Protein AF-A0A7X7VHI7-F1 (afdb_monomer_lite)

Structure (mmCIF, N/CA/C/O backbone):
data_AF-A0A7X7VHI7-F1
#
_entry.id   AF-A0A7X7VHI7-F1
#
loop_
_atom_site.group_PDB
_atom_site.id
_atom_site.type_symbol
_atom_site.label_atom_id
_atom_site.label_alt_id
_atom_site.label_comp_id
_atom_site.label_asym_id
_atom_site.label_entity_id
_atom_site.label_seq_id
_atom_site.pdbx_PDB_ins_code
_atom_site.Cartn_x
_atom_site.Cartn_y
_atom_site.Cartn_z
_atom_site.occupancy
_atom_site.B_iso_or_equiv
_atom_site.auth_seq_id
_atom_site.auth_comp_id
_atom_site.auth_asym_id
_atom_site.auth_atom_id
_atom_site.pdbx_PDB_model_num
ATOM 1 N N . THR A 1 1 ? -6.595 -19.381 -3.200 1.00 59.59 1 THR A N 1
ATOM 2 C CA . THR A 1 1 ? -7.758 -18.624 -3.708 1.00 59.59 1 THR A CA 1
ATOM 3 C C . THR A 1 1 ? -7.347 -17.176 -3.833 1.00 59.59 1 THR A C 1
ATOM 5 O O . THR A 1 1 ? -6.657 -16.706 -2.941 1.00 59.59 1 THR A O 1
ATOM 8 N N . TYR A 1 2 ? -7.664 -16.505 -4.941 1.00 58.66 2 TYR A N 1
ATOM 9 C CA . TYR A 1 2 ? -7.386 -15.074 -5.116 1.00 58.66 2 TYR A CA 1
ATOM 10 C C . TYR A 1 2 ? -8.177 -14.276 -4.069 1.00 58.66 2 TYR A C 1
ATOM 12 O O . TYR A 1 2 ? -9.383 -14.478 -3.956 1.00 58.66 2 TYR A O 1
ATOM 20 N N . ALA A 1 3 ? -7.501 -13.429 -3.287 1.00 69.12 3 ALA A N 1
ATOM 21 C CA . ALA A 1 3 ? -8.122 -12.685 -2.186 1.00 69.12 3 ALA A CA 1
ATOM 22 C C . ALA A 1 3 ? -8.949 -11.470 -2.650 1.00 69.12 3 ALA A C 1
ATOM 24 O O . ALA A 1 3 ? -9.650 -10.876 -1.841 1.00 69.12 3 ALA A O 1
ATOM 25 N N . GLY A 1 4 ? -8.897 -11.118 -3.940 1.00 78.12 4 GLY A N 1
ATOM 26 C CA . GLY A 1 4 ? -9.462 -9.860 -4.424 1.00 78.12 4 GLY A CA 1
ATOM 27 C C . GLY A 1 4 ? -8.507 -8.685 -4.227 1.00 78.12 4 GLY A C 1
ATOM 28 O O . GLY A 1 4 ? -7.535 -8.768 -3.479 1.00 78.12 4 GLY A O 1
ATOM 29 N N . THR A 1 5 ? -8.786 -7.594 -4.929 1.00 80.94 5 THR A N 1
ATOM 30 C CA . THR A 1 5 ? -8.165 -6.290 -4.686 1.00 80.94 5 THR A CA 1
ATOM 31 C C . THR A 1 5 ? -9.149 -5.443 -3.893 1.00 80.94 5 THR A C 1
ATOM 33 O O . THR A 1 5 ? -10.298 -5.310 -4.315 1.00 80.94 5 THR A O 1
ATOM 36 N N . THR A 1 6 ? -8.702 -4.885 -2.767 1.00 89.69 6 THR A N 1
ATOM 37 C CA . THR A 1 6 ? -9.545 -4.059 -1.885 1.00 89.69 6 THR A CA 1
ATOM 38 C C . THR A 1 6 ? -9.473 -2.586 -2.276 1.00 89.69 6 THR A C 1
ATOM 40 O O . THR A 1 6 ? -10.501 -1.923 -2.357 1.00 89.69 6 THR A O 1
ATOM 43 N N . ALA A 1 7 ? -8.272 -2.089 -2.583 1.00 93.44 7 ALA A N 1
ATOM 44 C CA . ALA A 1 7 ? -8.039 -0.698 -2.956 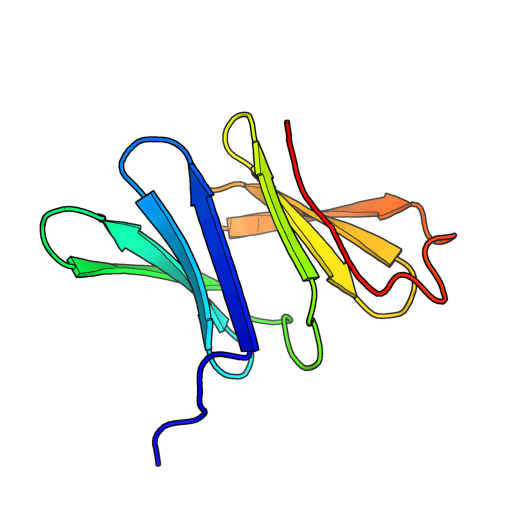1.00 93.44 7 ALA A CA 1
ATOM 45 C C . ALA A 1 7 ? -6.848 -0.579 -3.919 1.00 93.44 7 ALA A C 1
ATOM 47 O O . ALA A 1 7 ? -5.931 -1.407 -3.891 1.00 93.44 7 ALA A O 1
ATOM 48 N N . ALA A 1 8 ? -6.859 0.445 -4.773 1.00 95.38 8 ALA A N 1
ATOM 49 C CA . ALA A 1 8 ? -5.771 0.736 -5.701 1.00 95.38 8 ALA A CA 1
ATOM 50 C C . ALA A 1 8 ? -5.631 2.246 -5.950 1.00 95.38 8 ALA A C 1
ATOM 52 O O . ALA A 1 8 ? -6.629 2.957 -6.038 1.00 95.38 8 ALA A O 1
ATOM 53 N N . THR A 1 9 ? -4.398 2.720 -6.124 1.00 96.75 9 THR A N 1
ATOM 54 C CA . THR A 1 9 ? -4.074 4.098 -6.531 1.00 96.75 9 THR A CA 1
ATOM 55 C C . THR A 1 9 ? -2.871 4.100 -7.474 1.00 96.75 9 THR A C 1
ATOM 57 O O . THR A 1 9 ? -2.069 3.169 -7.461 1.00 96.75 9 THR A O 1
ATOM 60 N N . GLY A 1 10 ? -2.717 5.142 -8.289 1.00 95.94 10 GLY A N 1
ATOM 61 C CA . GLY A 1 10 ? -1.544 5.338 -9.147 1.00 95.94 10 GLY A CA 1
ATOM 62 C C . GLY A 1 10 ? -0.691 6.518 -8.687 1.00 95.94 10 GLY A C 1
ATOM 63 O O . GLY A 1 10 ? -1.219 7.483 -8.140 1.00 95.94 10 GLY A O 1
ATOM 64 N N . SER A 1 11 ? 0.620 6.452 -8.917 1.00 96.19 11 SER A N 1
ATOM 65 C CA . SER A 1 11 ? 1.521 7.607 -8.824 1.00 96.19 11 SER A CA 1
ATOM 66 C C . SER A 1 11 ? 2.766 7.372 -9.679 1.00 96.19 11 SER A C 1
ATOM 68 O O . SER A 1 11 ? 3.534 6.440 -9.431 1.00 96.19 11 SER A O 1
ATOM 70 N N . GLY A 1 12 ? 2.991 8.251 -10.658 1.00 94.75 12 GLY A N 1
ATOM 71 C CA . GLY A 1 12 ? 4.070 8.100 -11.635 1.00 94.75 12 GLY A CA 1
ATOM 72 C C . GLY A 1 12 ? 3.925 6.803 -12.434 1.00 94.75 12 GLY A C 1
ATOM 73 O O . GLY A 1 12 ? 2.851 6.506 -12.949 1.00 94.75 12 GLY A O 1
ATOM 74 N N . ASP A 1 13 ? 5.003 6.023 -12.490 1.00 96.88 13 ASP A N 1
ATOM 75 C CA . ASP A 1 13 ? 5.093 4.773 -13.256 1.00 96.88 13 ASP A CA 1
ATOM 76 C C . ASP A 1 13 ? 4.576 3.535 -12.498 1.00 96.88 13 ASP A C 1
ATOM 78 O O . ASP A 1 13 ? 4.722 2.407 -12.975 1.00 96.88 13 ASP A O 1
ATOM 82 N N . TYR A 1 14 ? 3.993 3.726 -11.310 1.00 98.12 14 TYR A N 1
ATOM 83 C CA . TYR A 1 14 ? 3.562 2.638 -10.436 1.00 98.12 14 TYR A CA 1
ATOM 84 C C . TYR A 1 14 ? 2.080 2.728 -10.075 1.00 98.12 14 TYR A C 1
ATOM 86 O O . TYR A 1 14 ? 1.526 3.804 -9.835 1.00 98.12 14 TYR A O 1
ATOM 94 N N . LEU A 1 15 ? 1.465 1.554 -9.974 1.00 97.75 15 LEU A N 1
ATOM 95 C CA . LEU A 1 15 ? 0.229 1.324 -9.243 1.00 97.75 15 LEU A CA 1
ATOM 96 C C . LEU A 1 15 ? 0.574 0.785 -7.856 1.00 97.75 15 LEU A C 1
ATOM 98 O O . LEU A 1 15 ? 1.515 0.009 -7.693 1.00 97.75 15 LEU A O 1
ATOM 102 N N . TYR A 1 16 ? -0.223 1.162 -6.872 1.00 97.62 16 TYR A N 1
ATOM 103 C CA . TYR A 1 16 ? -0.170 0.628 -5.522 1.00 97.62 16 TYR A CA 1
ATOM 104 C C . TYR A 1 16 ? -1.491 -0.058 -5.240 1.00 97.62 16 TYR A C 1
ATOM 106 O O . TYR A 1 16 ? -2.547 0.537 -5.454 1.00 97.62 16 TYR A O 1
ATOM 114 N N . VAL A 1 17 ? -1.433 -1.320 -4.829 1.00 96.75 17 VAL A N 1
ATOM 115 C CA . VAL A 1 17 ? -2.602 -2.198 -4.764 1.00 96.75 17 VAL A CA 1
ATOM 116 C C . VAL A 1 17 ? -2.606 -2.939 -3.439 1.00 96.75 17 VAL A C 1
ATOM 118 O O . VAL A 1 17 ? -1.637 -3.625 -3.119 1.00 96.75 17 VAL A O 1
ATOM 121 N N . ILE A 1 18 ? -3.708 -2.846 -2.699 1.00 95.31 18 ILE A N 1
ATOM 122 C CA . ILE A 1 18 ? -3.960 -3.722 -1.555 1.00 95.31 18 ILE A CA 1
ATOM 123 C C . ILE A 1 18 ? -4.644 -4.988 -2.067 1.00 95.31 18 ILE A C 1
ATOM 125 O O . ILE A 1 18 ? -5.726 -4.938 -2.663 1.00 95.31 18 ILE A O 1
ATOM 129 N N . GLN A 1 19 ? -4.011 -6.130 -1.818 1.00 92.50 19 GLN A N 1
ATOM 130 C CA . GLN A 1 19 ? -4.563 -7.454 -2.082 1.00 92.50 19 GLN A CA 1
ATOM 131 C C . GLN A 1 19 ? -4.516 -8.284 -0.797 1.00 92.50 19 GLN A C 1
ATOM 133 O O . GLN A 1 19 ? -3.444 -8.667 -0.325 1.00 92.50 19 GLN A O 1
ATOM 138 N N . GLY A 1 20 ? -5.691 -8.590 -0.243 1.00 90.50 20 GLY A N 1
ATOM 139 C CA . GLY A 1 20 ? -5.791 -9.204 1.080 1.00 90.50 20 GLY A CA 1
ATOM 140 C C . GLY A 1 20 ? -5.233 -8.268 2.154 1.00 90.50 20 GLY A C 1
ATOM 141 O O . GLY A 1 20 ? -5.769 -7.187 2.353 1.00 90.50 20 GLY A O 1
ATOM 142 N N . ASP A 1 21 ? -4.155 -8.688 2.816 1.00 92.62 21 ASP A N 1
ATOM 143 C CA . ASP A 1 21 ? -3.482 -7.923 3.877 1.00 92.62 21 ASP A CA 1
ATOM 144 C C . ASP A 1 21 ? -2.222 -7.184 3.391 1.00 92.62 21 ASP A C 1
ATOM 146 O O . ASP A 1 21 ? -1.571 -6.495 4.168 1.00 92.62 21 ASP A O 1
ATOM 150 N N . VAL A 1 22 ? -1.840 -7.339 2.119 1.00 94.75 22 VAL A N 1
ATOM 151 C CA . VAL A 1 22 ? -0.534 -6.895 1.611 1.00 94.75 22 VAL A CA 1
ATOM 152 C C . VAL A 1 22 ? -0.690 -5.721 0.652 1.00 94.75 22 VAL A C 1
ATOM 154 O O . VAL A 1 22 ? -1.503 -5.773 -0.275 1.00 94.75 22 VAL A O 1
ATOM 157 N N . LEU A 1 23 ? 0.140 -4.695 0.842 1.00 97.19 23 LEU A N 1
ATOM 158 C CA . LEU A 1 23 ? 0.327 -3.615 -0.121 1.00 97.19 23 LEU A CA 1
ATOM 159 C C . LEU A 1 23 ? 1.415 -4.002 -1.126 1.00 97.19 23 LEU A C 1
ATOM 161 O O . LEU A 1 23 ? 2.533 -4.353 -0.749 1.00 97.19 23 LEU A O 1
ATOM 165 N N . TYR A 1 24 ? 1.107 -3.889 -2.412 1.00 97.75 24 TYR A N 1
ATOM 166 C CA . TYR A 1 24 ? 2.044 -4.124 -3.505 1.00 97.75 24 TYR A CA 1
ATOM 167 C C . TYR A 1 24 ? 2.317 -2.838 -4.279 1.00 97.75 24 TYR A C 1
ATOM 169 O O . TYR A 1 24 ? 1.390 -2.073 -4.542 1.00 97.75 24 TYR A O 1
ATOM 177 N N . SER A 1 25 ? 3.565 -2.639 -4.702 1.00 98.19 25 SER A N 1
ATOM 178 C CA . SER A 1 25 ? 3.897 -1.759 -5.822 1.00 98.19 25 SER A CA 1
ATOM 179 C C . SER A 1 25 ? 3.908 -2.578 -7.108 1.00 98.19 25 SER A C 1
ATOM 181 O O . SER A 1 25 ? 4.397 -3.706 -7.1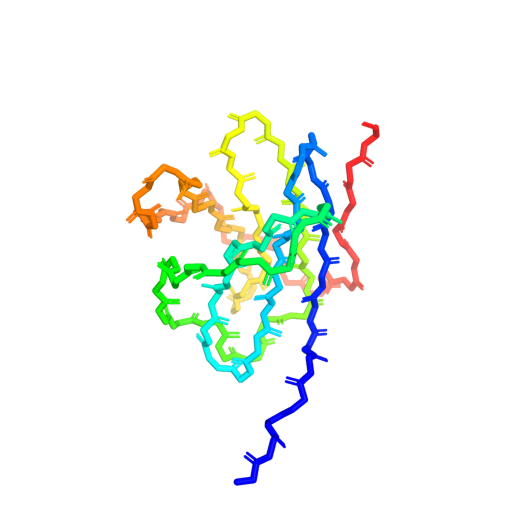33 1.00 98.19 25 SER A O 1
ATOM 183 N N . VAL A 1 26 ? 3.346 -2.029 -8.178 1.00 98.31 26 VAL A N 1
ATOM 184 C CA . VAL A 1 26 ? 3.229 -2.682 -9.483 1.00 98.31 26 VAL A CA 1
ATOM 185 C C . VAL A 1 26 ? 3.688 -1.698 -10.545 1.00 98.31 26 VAL A C 1
ATOM 187 O O . VAL A 1 26 ? 3.149 -0.597 -10.636 1.00 98.31 26 VAL A O 1
ATOM 190 N N . ASN A 1 27 ? 4.674 -2.068 -11.355 1.00 98.06 27 ASN A N 1
ATOM 191 C CA . ASN A 1 27 ? 5.072 -1.272 -12.506 1.00 98.06 27 ASN A CA 1
ATOM 192 C C . ASN A 1 27 ? 3.901 -1.209 -13.496 1.00 98.06 27 ASN A C 1
ATOM 194 O O . ASN A 1 27 ? 3.429 -2.240 -13.975 1.00 98.06 27 ASN A O 1
ATOM 198 N N . ALA A 1 28 ? 3.433 -0.003 -13.813 1.00 97.56 28 ALA A N 1
ATOM 199 C CA . ALA A 1 28 ? 2.232 0.193 -14.619 1.00 97.56 28 ALA A CA 1
ATOM 200 C C . ALA A 1 28 ? 2.398 -0.247 -16.086 1.00 97.56 28 ALA A C 1
ATOM 202 O O . ALA A 1 28 ? 1.401 -0.452 -16.777 1.00 97.56 28 ALA A O 1
ATOM 203 N N . TYR A 1 29 ? 3.637 -0.406 -16.565 1.00 97.44 29 TYR A N 1
ATOM 204 C CA . TYR A 1 29 ? 3.932 -0.777 -17.949 1.00 97.44 29 TYR A CA 1
ATOM 205 C C . TYR A 1 29 ? 4.246 -2.263 -18.113 1.00 97.44 29 TYR A C 1
ATOM 207 O O . TYR A 1 29 ? 3.832 -2.857 -19.107 1.00 97.44 29 TYR A O 1
ATOM 215 N N . S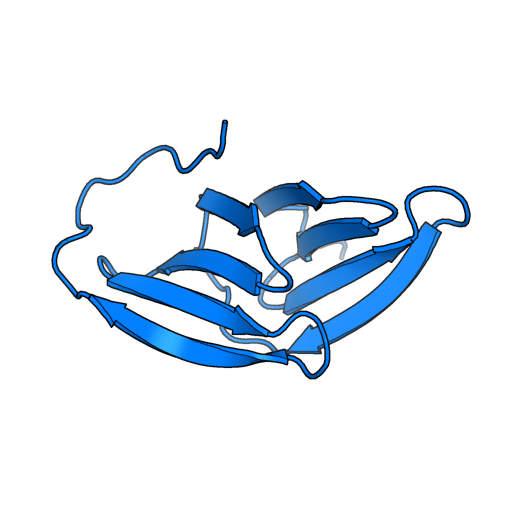ER A 1 30 ? 4.983 -2.865 -17.175 1.00 98.06 30 SER A N 1
ATOM 216 C CA . SER A 1 30 ? 5.372 -4.280 -17.253 1.00 98.06 30 SER A CA 1
ATOM 217 C C . SER A 1 30 ? 4.479 -5.212 -16.437 1.00 98.06 30 SER A C 1
ATOM 219 O O . SER A 1 30 ? 4.392 -6.397 -16.752 1.00 98.06 30 SER A O 1
ATOM 221 N N . GLY A 1 31 ? 3.808 -4.698 -15.404 1.00 97.06 31 GLY A N 1
ATOM 222 C CA . GLY A 1 31 ? 3.073 -5.505 -14.432 1.00 97.06 31 GLY A CA 1
ATOM 223 C C . GLY A 1 31 ? 3.961 -6.202 -13.395 1.00 97.06 31 GLY A C 1
ATOM 224 O O . GLY A 1 31 ? 3.436 -6.937 -12.559 1.00 97.06 31 GLY A O 1
ATOM 225 N N . ASP A 1 32 ? 5.282 -5.978 -13.420 1.00 98.06 32 ASP A N 1
ATOM 226 C CA . ASP A 1 32 ? 6.187 -6.476 -12.380 1.00 98.06 32 ASP A CA 1
ATOM 227 C C . ASP A 1 32 ? 5.797 -5.887 -11.027 1.00 98.06 32 ASP A C 1
ATOM 229 O O . ASP A 1 32 ? 5.493 -4.697 -10.934 1.00 98.06 32 ASP A O 1
ATOM 233 N N . TYR A 1 33 ? 5.822 -6.701 -9.974 1.00 97.44 33 TYR A N 1
ATOM 234 C CA . TYR A 1 33 ? 5.347 -6.285 -8.660 1.00 97.44 33 TYR A CA 1
ATOM 235 C C . TYR A 1 33 ? 6.315 -6.634 -7.534 1.00 97.44 33 TYR A C 1
ATOM 237 O O . TYR A 1 33 ? 7.054 -7.619 -7.593 1.00 97.44 33 TYR A O 1
ATOM 245 N N . ALA A 1 34 ? 6.265 -5.834 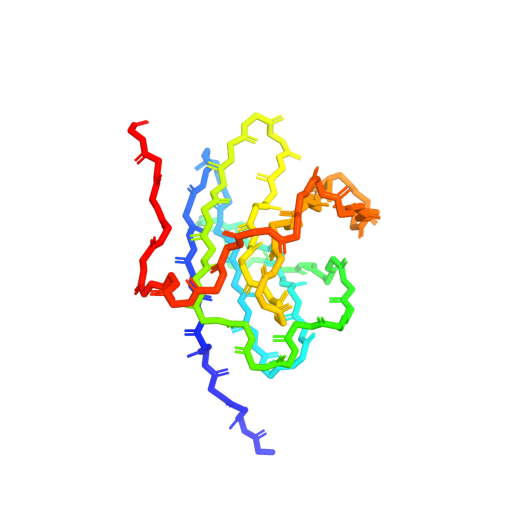-6.473 1.00 97.75 34 ALA A N 1
ATOM 246 C CA . AL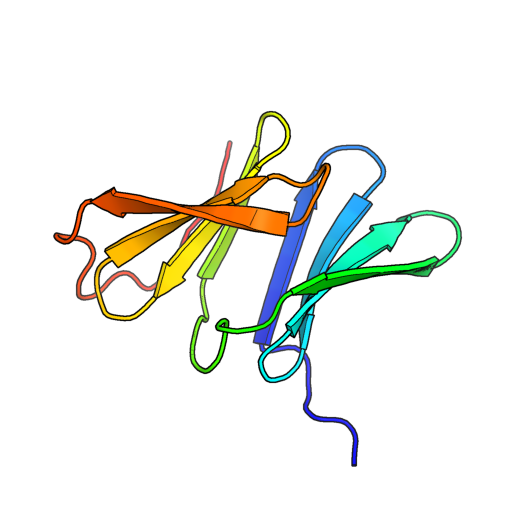A A 1 34 ? 6.985 -6.053 -5.229 1.00 97.75 34 ALA A CA 1
ATOM 247 C C . ALA A 1 34 ? 6.058 -5.818 -4.029 1.00 97.75 34 ALA A C 1
ATOM 249 O O . ALA A 1 34 ? 5.166 -4.974 -4.070 1.00 97.75 34 ALA A O 1
ATOM 250 N N . SER A 1 35 ? 6.258 -6.588 -2.957 1.00 97.44 35 SER A N 1
ATOM 251 C CA . SER A 1 35 ? 5.540 -6.384 -1.694 1.00 97.44 35 SER A CA 1
ATOM 252 C C . SER A 1 35 ? 6.161 -5.226 -0.915 1.00 97.44 35 SER A C 1
ATOM 254 O O . SER A 1 35 ? 7.383 -5.168 -0.776 1.00 97.44 35 SER A O 1
ATOM 256 N N . LEU A 1 36 ? 5.313 -4.350 -0.378 1.00 97.75 36 LEU A N 1
ATOM 257 C CA . LEU A 1 36 ? 5.658 -3.282 0.565 1.00 97.75 36 LEU A CA 1
ATOM 258 C C . LEU A 1 36 ? 5.285 -3.643 2.014 1.00 97.75 36 LEU A C 1
ATOM 260 O O . LEU A 1 36 ? 5.406 -2.808 2.902 1.00 97.75 36 LEU A O 1
ATOM 264 N N . GLY A 1 37 ? 4.846 -4.879 2.268 1.00 96.62 37 GLY A N 1
ATOM 265 C CA . GLY A 1 37 ? 4.512 -5.369 3.608 1.00 96.62 37 GLY A CA 1
ATOM 266 C C . GLY A 1 37 ? 3.015 -5.576 3.858 1.00 96.62 37 GLY A C 1
ATOM 267 O O . GLY A 1 37 ? 2.169 -5.235 3.031 1.00 96.62 37 GLY A O 1
ATOM 268 N N . GLY A 1 38 ? 2.723 -6.212 4.997 1.00 94.25 38 GLY A N 1
ATOM 269 C CA . GLY A 1 38 ? 1.368 -6.533 5.463 1.00 94.25 38 GLY A CA 1
ATOM 270 C C . GLY A 1 38 ? 0.804 -5.509 6.456 1.00 94.25 38 GLY A C 1
ATOM 271 O O . GLY A 1 38 ? 1.471 -4.519 6.756 1.00 94.25 38 GLY A O 1
ATOM 272 N N . GLY A 1 39 ? -0.385 -5.779 7.002 1.00 91.38 39 GLY A N 1
ATOM 273 C CA . GLY A 1 39 ? -1.096 -4.891 7.933 1.00 91.38 39 GLY A CA 1
ATOM 274 C C . GLY A 1 39 ? -2.163 -4.006 7.282 1.00 91.38 39 GLY A C 1
ATOM 275 O O . GLY A 1 39 ? -2.554 -3.001 7.864 1.00 91.38 39 GLY A O 1
ATOM 276 N N . TYR A 1 40 ? -2.621 -4.359 6.080 1.00 92.88 40 TYR A N 1
ATOM 277 C CA . TYR A 1 40 ? -3.636 -3.610 5.327 1.00 92.88 40 TYR A CA 1
ATOM 278 C C . TYR A 1 40 ? -5.011 -4.280 5.335 1.00 92.88 40 TYR A C 1
ATOM 280 O O . TYR A 1 40 ? -5.900 -3.877 4.582 1.00 92.88 40 TYR A O 1
ATOM 288 N N . SER A 1 41 ? -5.197 -5.310 6.163 1.00 89.00 41 SER A N 1
ATOM 289 C CA . SER A 1 41 ? -6.497 -5.941 6.377 1.00 89.00 41 SER A CA 1
ATOM 290 C C . SER A 1 41 ? -7.553 -4.878 6.664 1.00 89.00 41 SER A C 1
ATOM 292 O O . SER A 1 41 ? -7.380 -4.051 7.551 1.00 89.00 41 SER A O 1
ATOM 294 N N . GLU A 1 42 ? -8.646 -4.915 5.901 1.00 84.88 42 GLU A N 1
ATOM 295 C CA . GLU A 1 42 ? -9.790 -3.997 6.026 1.00 84.88 42 GLU A CA 1
ATOM 296 C C . GLU A 1 42 ? -9.535 -2.539 5.607 1.00 84.88 42 GLU A C 1
ATOM 298 O O . GLU A 1 42 ? -10.470 -1.745 5.624 1.00 84.88 42 GLU A O 1
ATOM 303 N N . SER A 1 43 ? -8.328 -2.173 5.161 1.00 85.94 43 SER A N 1
ATOM 304 C CA . SER A 1 43 ? -8.090 -0.839 4.600 1.00 85.94 43 SER A CA 1
ATOM 305 C C . SER A 1 43 ? -8.719 -0.719 3.207 1.00 85.94 43 SER A C 1
ATOM 307 O O . SER A 1 43 ? -8.399 -1.486 2.291 1.00 85.94 43 SER A O 1
ATOM 309 N N . THR A 1 44 ? -9.637 0.236 3.051 1.00 85.12 44 THR A N 1
ATOM 310 C CA . THR A 1 44 ? -10.463 0.403 1.845 1.00 85.12 44 THR A CA 1
ATOM 311 C C . THR A 1 44 ? -10.112 1.643 1.026 1.00 85.12 44 THR A C 1
ATOM 313 O O . THR A 1 44 ? -10.417 1.695 -0.166 1.00 85.12 44 THR A O 1
ATOM 316 N N . GLU A 1 45 ? -9.410 2.614 1.608 1.00 93.19 45 GLU A N 1
ATOM 317 C CA . GLU A 1 45 ? -9.058 3.872 0.954 1.00 93.19 45 GLU A CA 1
ATOM 318 C C . GLU A 1 45 ? -7.544 4.080 0.937 1.00 93.19 45 GLU A C 1
ATOM 320 O O . GLU A 1 45 ? -6.913 4.176 1.991 1.00 93.19 45 GLU A O 1
ATOM 325 N N . ILE A 1 46 ? -6.968 4.220 -0.263 1.00 97.00 46 ILE A N 1
ATOM 326 C CA . ILE A 1 46 ? -5.562 4.596 -0.434 1.00 97.00 46 ILE A CA 1
ATOM 327 C C . ILE A 1 46 ? -5.379 5.719 -1.450 1.00 97.00 46 ILE A C 1
ATOM 329 O O . ILE A 1 46 ? -6.080 5.783 -2.457 1.00 97.00 46 ILE A O 1
ATOM 333 N N . ALA A 1 47 ? -4.376 6.561 -1.216 1.00 97.44 47 ALA A N 1
ATOM 334 C CA . ALA A 1 47 ? -3.906 7.574 -2.157 1.00 97.44 47 ALA A CA 1
ATOM 335 C C . ALA A 1 47 ? -2.375 7.607 -2.157 1.00 97.44 47 ALA A C 1
ATOM 337 O O . ALA A 1 47 ? -1.755 7.385 -1.122 1.00 97.44 47 ALA A O 1
ATOM 338 N N . ALA A 1 48 ? -1.746 7.883 -3.299 1.00 97.50 48 ALA A N 1
ATOM 339 C CA . ALA A 1 48 ? -0.287 7.924 -3.402 1.00 97.50 48 ALA A CA 1
ATOM 340 C C . ALA A 1 48 ? 0.213 9.331 -3.740 1.00 97.50 48 ALA A C 1
ATOM 342 O O . ALA A 1 48 ? -0.290 9.968 -4.662 1.00 97.50 48 ALA A O 1
ATOM 343 N N . TYR A 1 49 ? 1.226 9.801 -3.012 1.00 96.56 49 TYR A N 1
ATOM 344 C CA . TYR A 1 49 ? 1.854 11.099 -3.237 1.00 96.56 49 TYR A CA 1
ATOM 345 C C . TYR A 1 49 ? 3.286 11.143 -2.734 1.00 96.56 49 TYR A C 1
ATOM 347 O O . TYR A 1 49 ? 3.581 10.663 -1.643 1.00 96.56 49 TYR A O 1
ATOM 355 N N . GLY A 1 50 ? 4.169 11.789 -3.498 1.00 95.12 50 GLY A N 1
ATOM 356 C CA . GLY A 1 50 ? 5.490 12.179 -3.002 1.00 95.12 50 GLY A CA 1
ATOM 357 C C . GLY A 1 50 ? 6.358 11.022 -2.495 1.00 95.12 50 GLY A C 1
ATOM 358 O O . GLY A 1 50 ? 7.150 11.231 -1.584 1.00 95.12 50 GLY A O 1
ATOM 359 N N . GLY A 1 51 ? 6.206 9.815 -3.053 1.00 96.81 51 GLY A N 1
ATOM 360 C CA . GLY A 1 51 ? 6.934 8.621 -2.597 1.00 96.81 51 GLY A CA 1
ATOM 361 C C . GLY A 1 51 ? 6.302 7.905 -1.399 1.00 96.81 51 GLY A C 1
ATOM 362 O O . GLY A 1 51 ? 6.959 7.083 -0.761 1.00 96.81 51 GLY A O 1
ATOM 363 N N . TYR A 1 52 ? 5.038 8.202 -1.094 1.00 98.06 52 TYR A N 1
ATOM 364 C CA . TYR A 1 52 ? 4.277 7.550 -0.035 1.00 98.06 52 TYR A CA 1
ATOM 365 C C . TYR A 1 52 ? 2.914 7.071 -0.532 1.00 98.06 52 TYR A C 1
ATOM 367 O O . TYR A 1 52 ? 2.295 7.705 -1.389 1.00 98.06 52 TYR A O 1
ATOM 375 N N . VAL A 1 53 ? 2.435 5.972 0.044 1.00 98.06 53 VAL A N 1
ATOM 376 C CA . VAL A 1 53 ? 1.031 5.556 0.006 1.00 98.06 53 VAL A CA 1
ATOM 377 C C . VAL A 1 53 ? 0.414 5.907 1.346 1.00 98.06 53 VAL A C 1
ATOM 379 O O . VAL A 1 53 ? 0.934 5.534 2.391 1.00 98.06 53 VAL A O 1
ATOM 382 N N . TYR A 1 54 ? -0.688 6.631 1.307 1.00 97.50 54 TYR A N 1
ATOM 383 C CA . TYR A 1 54 ? -1.501 6.972 2.456 1.00 97.50 54 TYR A CA 1
ATOM 384 C C . TYR A 1 54 ? -2.690 6.033 2.487 1.00 97.50 54 TYR A C 1
ATOM 386 O O . TYR A 1 54 ? -3.276 5.766 1.436 1.00 97.50 54 TYR A O 1
ATOM 394 N N . CYS A 1 55 ? -3.051 5.561 3.670 1.00 96.44 55 CYS A N 1
ATOM 395 C CA . CYS A 1 55 ? -4.254 4.770 3.860 1.00 96.44 55 CYS A CA 1
ATOM 396 C C . CYS A 1 55 ? -4.998 5.205 5.116 1.00 96.44 55 CYS A C 1
ATOM 398 O O . CYS A 1 55 ? -4.399 5.741 6.055 1.00 96.44 55 CYS A O 1
ATOM 400 N N . VAL A 1 56 ? -6.308 4.967 5.120 1.00 94.81 56 VAL A N 1
ATOM 401 C CA . VAL A 1 56 ? -7.088 4.984 6.355 1.00 94.81 56 VAL A CA 1
ATOM 402 C C . VAL A 1 56 ? -7.254 3.549 6.832 1.00 94.81 56 VAL A C 1
ATOM 404 O O . VAL A 1 56 ? -7.623 2.653 6.067 1.00 94.81 56 VAL A O 1
ATOM 407 N N . TRP A 1 57 ? -6.918 3.325 8.096 1.00 92.06 57 TRP A N 1
ATOM 408 C CA . TRP A 1 57 ? -7.025 2.027 8.747 1.00 92.06 57 TRP A CA 1
ATOM 409 C C . TRP A 1 57 ? -7.279 2.225 10.242 1.00 92.06 57 TRP A C 1
ATOM 411 O O . TRP A 1 57 ? -6.619 3.054 10.871 1.00 92.06 57 TRP A O 1
ATOM 421 N N . GLU A 1 58 ? -8.276 1.515 10.780 1.00 89.56 58 GLU A N 1
ATOM 422 C CA . GLU A 1 58 ? -8.744 1.640 12.173 1.00 89.56 58 GLU A CA 1
ATOM 423 C C . GLU A 1 58 ? -8.933 3.105 12.628 1.00 89.56 58 GLU A C 1
ATOM 425 O O . GLU A 1 58 ? -8.400 3.542 13.649 1.00 89.56 58 GLU A O 1
ATOM 430 N N . GLY A 1 59 ? -9.641 3.907 11.822 1.00 92.06 59 GLY A N 1
ATOM 431 C CA . GLY A 1 59 ? -9.931 5.314 12.146 1.00 92.06 59 GLY A CA 1
ATOM 432 C C . GLY A 1 59 ? -8.706 6.238 12.134 1.00 92.06 59 GLY A C 1
ATOM 433 O O . GLY A 1 59 ? -8.782 7.383 12.577 1.00 92.06 59 GLY A O 1
ATOM 434 N N . SER A 1 60 ? -7.568 5.767 11.624 1.00 95.25 60 SER A N 1
ATOM 435 C CA . SER A 1 60 ? -6.298 6.491 11.630 1.00 95.25 60 SER A CA 1
ATOM 436 C C . SER A 1 60 ? -5.753 6.702 10.225 1.00 95.25 60 SER A C 1
ATOM 438 O O . SER A 1 60 ? -5.913 5.847 9.355 1.00 95.25 60 SER A O 1
ATOM 440 N N . LEU A 1 61 ? -5.067 7.827 10.017 1.00 96.50 61 LEU A N 1
ATOM 441 C CA . LEU A 1 61 ? -4.291 8.078 8.808 1.00 96.50 61 LEU A CA 1
ATOM 442 C C . LEU A 1 61 ? -2.887 7.516 8.988 1.00 96.50 61 LEU A C 1
ATOM 444 O O . LEU A 1 61 ? -2.158 7.911 9.900 1.00 96.50 61 LEU A O 1
ATOM 448 N N . TRP A 1 62 ? -2.485 6.664 8.060 1.00 97.25 62 TRP A N 1
ATOM 449 C CA . TRP A 1 62 ? -1.147 6.099 7.984 1.00 97.25 62 TRP A CA 1
ATOM 450 C C . TRP A 1 62 ? -0.462 6.547 6.700 1.00 97.25 62 TRP A C 1
ATOM 452 O O . TRP A 1 62 ? -1.119 6.865 5.705 1.00 97.25 62 TRP A O 1
ATOM 462 N N . LYS A 1 63 ? 0.869 6.556 6.710 1.00 97.38 63 LYS A N 1
ATOM 463 C CA . LYS A 1 63 ? 1.676 6.671 5.494 1.00 97.38 63 LYS A CA 1
ATOM 464 C C . LYS A 1 63 ? 2.711 5.558 5.435 1.00 97.38 63 LYS A C 1
ATOM 466 O O . LYS A 1 63 ? 3.314 5.220 6.451 1.00 97.38 63 LYS A O 1
ATOM 471 N N . THR A 1 64 ? 2.963 5.079 4.228 1.00 98.50 64 THR A N 1
ATOM 472 C CA . THR A 1 64 ? 3.909 4.009 3.918 1.00 98.50 64 THR A CA 1
ATOM 473 C C . THR A 1 64 ? 4.861 4.475 2.833 1.00 98.50 64 THR A C 1
ATOM 475 O O . THR A 1 64 ? 4.430 4.919 1.772 1.00 98.50 64 THR A O 1
ATOM 478 N N . SER A 1 65 ? 6.161 4.374 3.083 1.00 98.19 65 SER A N 1
ATOM 479 C CA . SER A 1 65 ? 7.225 4.652 2.122 1.00 98.19 65 SER A CA 1
ATOM 480 C C . SER A 1 65 ? 7.168 3.670 0.954 1.00 98.19 65 SER A C 1
ATOM 482 O O . SER A 1 65 ? 7.205 2.453 1.139 1.00 98.19 65 SER A O 1
ATOM 484 N N . THR A 1 66 ? 7.140 4.186 -0.273 1.00 97.44 66 THR A N 1
ATOM 485 C CA . THR A 1 66 ? 7.154 3.343 -1.480 1.00 97.44 66 THR A CA 1
ATOM 486 C C . THR A 1 66 ? 8.537 2.772 -1.782 1.00 97.44 66 THR A C 1
ATOM 488 O O . THR A 1 66 ? 8.665 1.927 -2.663 1.00 97.44 66 THR A O 1
ATOM 491 N N . ALA A 1 67 ? 9.579 3.250 -1.094 1.00 96.81 67 ALA A N 1
ATOM 492 C CA . ALA A 1 67 ? 10.953 2.805 -1.299 1.00 96.81 67 ALA A CA 1
ATOM 493 C C . ALA A 1 67 ? 11.259 1.488 -0.572 1.00 96.81 67 ALA A C 1
ATOM 495 O O . ALA A 1 67 ? 12.032 0.678 -1.077 1.00 96.81 67 ALA A O 1
ATOM 496 N N . ASP A 1 68 ? 10.674 1.290 0.610 1.00 96.06 68 ASP A N 1
ATOM 497 C CA . ASP A 1 68 ? 11.030 0.186 1.509 1.00 96.06 68 ASP A CA 1
ATOM 498 C C . ASP A 1 68 ? 9.854 -0.411 2.298 1.00 96.06 68 ASP A C 1
ATOM 500 O O . ASP A 1 68 ? 10.045 -1.402 3.000 1.00 96.06 68 ASP A O 1
ATOM 504 N N . GLY A 1 69 ? 8.647 0.151 2.190 1.00 97.50 69 GLY A N 1
ATOM 505 C CA . GLY A 1 69 ? 7.469 -0.337 2.908 1.00 97.50 69 GLY A CA 1
ATOM 506 C C . GLY A 1 69 ? 7.404 0.065 4.384 1.00 97.50 69 GLY A C 1
ATOM 507 O O . GLY A 1 69 ? 6.494 -0.365 5.090 1.00 97.50 69 GLY A O 1
ATOM 508 N N . SER A 1 70 ? 8.335 0.889 4.878 1.00 98.00 70 SER A N 1
ATOM 509 C CA . SER A 1 70 ? 8.254 1.427 6.241 1.00 98.00 70 SER A CA 1
ATOM 510 C C . SER A 1 70 ? 7.022 2.323 6.398 1.00 98.00 70 SER A C 1
ATOM 512 O O . SER A 1 70 ? 6.708 3.104 5.500 1.00 98.00 70 SER A O 1
ATOM 514 N N . TYR A 1 71 ? 6.313 2.215 7.524 1.00 97.25 71 TYR A N 1
ATOM 515 C CA . TYR A 1 71 ? 5.072 2.956 7.752 1.00 97.25 71 TYR A CA 1
ATOM 516 C C . TYR A 1 71 ? 5.005 3.603 9.134 1.00 97.25 71 TYR A C 1
ATOM 518 O O . TYR A 1 71 ? 5.614 3.131 10.094 1.00 97.25 71 TYR A O 1
ATOM 526 N N . GLU A 1 72 ? 4.242 4.691 9.228 1.00 97.56 72 GLU A N 1
ATOM 527 C CA . GLU A 1 72 ? 3.942 5.380 10.483 1.00 97.56 72 GLU A CA 1
ATOM 528 C C . GLU A 1 72 ? 2.528 5.976 10.481 1.00 97.56 72 GLU A C 1
ATOM 530 O O . GLU A 1 72 ? 1.991 6.360 9.437 1.00 97.56 72 GLU A O 1
ATOM 535 N N . GLN A 1 73 ? 1.932 6.052 11.671 1.00 97.50 73 GLN A N 1
ATOM 536 C CA . GLN A 1 73 ? 0.661 6.733 11.902 1.00 97.50 73 GLN A CA 1
ATOM 537 C C . GLN A 1 73 ? 0.896 8.247 11.917 1.00 97.50 73 GLN A C 1
ATOM 539 O O . GLN A 1 73 ? 1.821 8.732 12.569 1.00 97.50 73 GLN A O 1
ATOM 544 N N . LEU A 1 74 ? 0.053 8.997 11.213 1.00 97.75 74 LEU A N 1
ATOM 545 C CA . LEU A 1 74 ? 0.093 10.459 11.175 1.00 97.75 74 LEU A CA 1
ATOM 546 C C . LEU A 1 74 ? -0.921 11.096 12.120 1.00 97.75 74 LEU A C 1
ATOM 548 O O . LEU A 1 74 ? -0.622 12.117 12.734 1.00 97.75 74 LEU A O 1
ATOM 552 N N . ASP A 1 75 ? -2.118 10.518 12.197 1.00 97.69 75 ASP A N 1
ATOM 553 C CA . ASP A 1 75 ? -3.233 11.034 12.987 1.00 97.69 75 ASP A CA 1
ATOM 554 C C . ASP A 1 75 ? -4.257 9.921 13.277 1.00 97.69 75 ASP A C 1
ATOM 556 O O . ASP A 1 75 ? -4.296 8.915 12.567 1.00 97.69 75 ASP A O 1
ATOM 560 N N . SER A 1 76 ? -5.088 10.099 14.307 1.00 95.88 76 SER A N 1
ATOM 561 C CA . SER A 1 76 ? -6.074 9.113 14.777 1.00 95.88 76 SER A CA 1
ATOM 562 C C . SER A 1 76 ? -7.518 9.636 14.811 1.00 95.88 76 SER A C 1
ATOM 564 O O . SER A 1 76 ? -8.330 9.157 15.598 1.00 95.88 76 SER A O 1
ATOM 566 N N . THR A 1 77 ? -7.844 10.648 13.998 1.00 96.00 77 THR A N 1
ATOM 567 C CA . THR A 1 77 ? -9.177 11.284 13.960 1.00 96.00 77 THR A CA 1
ATOM 568 C C . THR A 1 77 ? -9.923 11.089 12.634 1.00 96.00 77 THR A C 1
ATOM 570 O O . THR A 1 77 ? -10.768 11.899 12.257 1.00 96.00 77 THR A O 1
ATOM 573 N N . TRP A 1 78 ? -9.628 10.000 11.921 1.00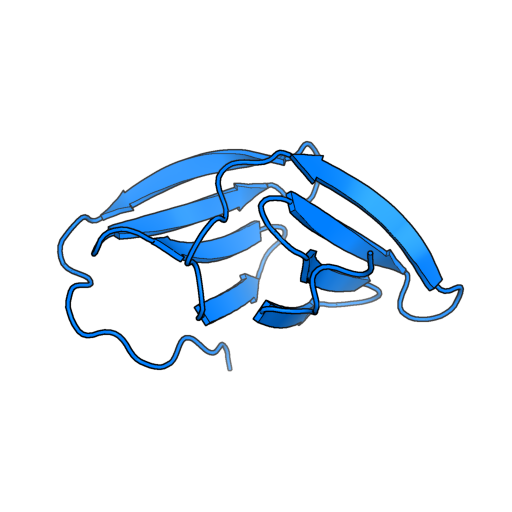 94.75 78 TRP A N 1
ATOM 574 C CA . TRP A 1 78 ? -10.113 9.712 10.564 1.00 94.75 78 TRP A CA 1
ATOM 575 C C . TRP A 1 78 ? -11.308 8.745 10.518 1.00 94.75 78 TRP A C 1
ATOM 577 O O . TRP A 1 78 ? -11.658 8.238 9.447 1.00 94.75 78 TRP A O 1
ATOM 587 N N . ASP A 1 79 ? -11.962 8.496 11.655 1.00 92.81 79 ASP A N 1
ATOM 588 C CA . ASP A 1 79 ? -13.191 7.703 11.730 1.00 92.81 79 ASP A CA 1
ATOM 589 C C . ASP A 1 79 ? -14.271 8.193 10.752 1.00 92.81 79 ASP A C 1
ATOM 591 O O . ASP A 1 79 ? -14.549 9.386 10.623 1.00 92.81 79 ASP A O 1
ATOM 595 N N . GLY A 1 80 ? -14.919 7.247 10.069 1.00 91.38 80 GLY A N 1
ATOM 596 C CA . GLY A 1 80 ? -15.982 7.540 9.104 1.00 91.38 80 GLY A CA 1
ATOM 597 C C . GLY A 1 80 ? -15.496 8.039 7.739 1.00 91.38 80 GLY A C 1
ATOM 598 O O . GLY A 1 80 ? -16.328 8.397 6.901 1.00 91.38 80 GLY A O 1
ATOM 599 N N . THR A 1 81 ? -14.185 8.046 7.481 1.00 92.94 81 THR A N 1
ATOM 600 C CA . THR A 1 81 ? -13.661 8.268 6.127 1.00 92.94 81 THR A CA 1
ATOM 601 C C . THR A 1 81 ? -14.168 7.174 5.187 1.00 92.94 81 THR A C 1
ATOM 603 O O . THR A 1 81 ? -14.158 5.999 5.527 1.00 92.94 81 THR A O 1
ATOM 606 N N . THR A 1 82 ? -14.640 7.575 4.006 1.00 91.56 82 THR A N 1
ATOM 607 C CA . THR A 1 82 ? -15.183 6.664 2.975 1.00 91.56 82 THR A CA 1
ATOM 608 C C . THR A 1 82 ? -14.504 6.828 1.618 1.00 91.56 82 THR A C 1
ATOM 610 O O . THR A 1 82 ? -14.804 6.104 0.672 1.00 91.56 82 THR A O 1
ATOM 613 N N . ALA A 1 83 ? -13.615 7.815 1.499 1.00 92.12 83 ALA A N 1
ATOM 614 C CA . ALA A 1 83 ? -12.803 8.044 0.320 1.00 92.12 83 ALA A CA 1
ATOM 615 C C . ALA A 1 83 ? -11.544 8.821 0.708 1.00 92.12 83 ALA A C 1
ATOM 617 O O . ALA A 1 83 ? -11.607 9.779 1.479 1.00 92.12 83 ALA A O 1
ATOM 618 N N . LEU A 1 84 ? -10.421 8.442 0.108 1.00 93.81 84 LEU A N 1
ATOM 619 C CA . LEU A 1 84 ? -9.169 9.182 0.154 1.00 93.81 84 LEU A CA 1
ATOM 620 C C . LEU A 1 84 ? -8.685 9.342 -1.284 1.00 93.81 84 LEU A C 1
ATOM 622 O O . LEU A 1 84 ? -8.539 8.359 -2.007 1.00 93.81 84 LEU A O 1
ATOM 626 N N . CYS A 1 85 ? -8.468 10.578 -1.716 1.00 92.44 85 CYS A N 1
ATOM 627 C CA . CYS A 1 85 ? -7.942 10.874 -3.040 1.00 92.44 85 CYS A CA 1
ATOM 628 C C . CYS A 1 85 ? -6.911 11.994 -2.968 1.00 92.44 85 CYS A C 1
ATOM 630 O O . CYS A 1 85 ? -6.847 12.750 -1.997 1.00 92.44 85 CYS A O 1
ATOM 632 N N . ILE A 1 86 ? -6.113 12.095 -4.024 1.00 89.00 86 ILE A N 1
ATOM 633 C CA . ILE A 1 86 ? -5.203 13.208 -4.240 1.00 89.00 86 ILE A CA 1
ATOM 634 C C . ILE A 1 86 ? -5.553 13.949 -5.533 1.00 89.00 86 ILE A C 1
ATOM 636 O O . ILE A 1 86 ? -6.185 13.374 -6.420 1.00 89.00 86 ILE A O 1
ATOM 640 N N . LEU A 1 87 ? -5.184 15.232 -5.582 1.00 80.31 87 LEU A N 1
ATOM 641 C CA . LEU A 1 87 ? -5.377 16.142 -6.708 1.00 80.31 87 LEU A CA 1
ATOM 642 C C . LEU A 1 87 ? -4.296 15.992 -7.787 1.00 80.31 87 LEU A C 1
ATOM 644 O O . LEU A 1 87 ? -3.125 15.751 -7.416 1.00 80.31 87 LEU A O 1
#

Foldseek 3Di:
DFQDWQDWEDDDQWIWTDTAFWIWTAGNPPRDIDTLDGRCHPWREWEDDDQWIWTDDQQWIKIAGNVRSDIDTDGRNNPPDDYDYDD

Secondary structure (DSSP, 8-state):
----EEEEEEETTEEEEEETTEEEEEETTT--EEE--S--TT--EEEEETTEEEEEETTEEEEEETTT--EEEEES--TT-------

Radius of gyration: 12.1 Å; chains: 1; bounding box: 27×35×33 Å

pLDDT: mean 93.58, std 7.26, range [58.66, 98.5]

Sequence (87 aa):
TYAGTTAATGSGDYLYVIQGDVLYSVNAYSGDYASLGGGYSESTEIAAYGGYVYCVWEGSLWKTSTADGSYEQLDSTWDGTTALCIL